Protein AF-0000000067137209 (afdb_homodimer)

Solvent-accessible surface area (backbone atoms only — not comparable to full-atom values): 7190 Å² total; per-residue (Å²): 128,80,79,75,60,59,60,33,44,59,53,51,47,40,41,39,70,69,67,63,42,58,65,64,59,54,22,51,48,37,28,73,75,68,70,37,53,44,43,57,50,40,66,73,47,33,69,69,72,62,31,54,54,51,38,58,72,63,54,69,78,118,129,80,80,76,60,60,60,34,43,60,52,52,48,42,41,40,71,70,67,64,42,59,67,66,59,53,21,51,47,38,28,73,75,70,71,37,53,45,43,58,49,41,66,74,47,33,67,68,72,62,30,54,54,54,39,60,73,64,53,67,77,119

InterPro domains:
  IPR001464 Annexin [PR00196] (1-21)
  IPR001464 Annexin [PR00196] (45-58)
  IPR018502 Annexin repeat [PF00191] (1-57)
  IPR018502 Annexin repeat [PS51897] (1-59)
  IPR018502 Annexin repeat [SM00335] (5-57)
  IPR037104 Annexin superfamily [G3DSA:1.10.220.10] (1-60)
  IPR037104 Annexin superfamily [SSF47874] (1-62)

Organism: Gallus gallus (NCBI:txid9031)

Foldseek 3Di:
DPPPALCVLVVVCCCCVPVVDQLVVVQVVCCVPPVAGPLCVLVVRPDDPVSVVSNVSSPDRD/DPPPALCVLVVVCCCCPPVVDQLVVVQVVCCVVPVAGPLCVLVVRPDDPSSVVSNVSSPDRD

Radius of gyration: 13.69 Å; Cα contacts (8 Å, |Δi|>4): 139; chains: 2; bounding box: 32×37×31 Å

Secondary structure (DSSP, 8-state):
------HHHHHHHIIIIIS---HHHHHHHHHHHHS--HHHHHHHH--HHHHHHHHHHH-S--/------HHHHHHHIIIIIS---HHHHHHHHHHHHS--HHHHHHHH--HHHHHHHHHHH-S--

Sequence (124 aa):
MKGLGTDGNTLIRVVVFRLKIDILDIGRELLTMYGKSLYSFIKGDCSGDYRNVLLKLCGSEDMKGLGTDGNTLIRVVVFRLKIDILDIGRELLTMYGKSLYSFIKGDCSGDYRNVLLKLCGSED

Nearest PDB structures (foldseek):
  1aow-assembly1_A  TM=6.678E-01  e=2.103E-04  Bos taurus
  1aii-assembly1_A  TM=6.592E-01  e=1.929E-03  Homo sapiens
  7qql-assembly2_A  TM=6.404E-01  e=1.699E-03  Homo sapiens
  7qql-assembly3_B  TM=6.410E-01  e=2.647E-03  Homo sapiens
  7qql-assembly1_C  TM=6.390E-01  e=2.647E-03  Homo sapiens

Structure (mmCIF, N/CA/C/O backbone):
data_AF-0000000067137209-model_v1
#
loop_
_entity.id
_entity.type
_entity.pdbx_description
1 polymer Annexin
#
loop_
_atom_site.group_PDB
_atom_site.id
_atom_site.type_symbol
_atom_site.label_atom_id
_atom_site.label_alt_id
_atom_site.label_comp_id
_atom_site.label_asym_id
_atom_site.label_entity_id
_atom_site.label_seq_id
_atom_site.pdbx_PDB_ins_code
_atom_site.Cartn_x
_atom_site.Cartn_y
_atom_site.Cartn_z
_atom_site.occupancy
_atom_site.B_iso_or_equiv
_atom_site.auth_seq_id
_atom_site.auth_comp_id
_atom_site.auth_asym_id
_atom_site.auth_atom_id
_atom_site.pdbx_PDB_model_num
ATOM 1 N N . MET A 1 1 ? 15.977 -2.109 -16.125 1 26.7 1 MET A N 1
ATOM 2 C CA . MET A 1 1 ? 14.797 -2.355 -15.289 1 26.7 1 MET A CA 1
ATOM 3 C C . MET A 1 1 ? 14.062 -1.053 -14.992 1 26.7 1 MET A C 1
ATOM 5 O O . MET A 1 1 ? 14.664 -0.101 -14.484 1 26.7 1 MET A O 1
ATOM 9 N N . LYS A 1 2 ? 13.477 -0.371 -15.898 1 39.22 2 LYS A N 1
ATOM 10 C CA . LYS A 1 2 ? 12.914 0.976 -15.93 1 39.22 2 LYS A CA 1
ATOM 11 C C . LYS A 1 2 ? 12.328 1.358 -14.57 1 39.22 2 LYS A C 1
ATOM 13 O O . LYS A 1 2 ? 11.797 0.505 -13.852 1 39.22 2 LYS A O 1
ATOM 18 N N . GLY A 1 3 ? 12.898 2.309 -13.906 1 38 3 GLY A N 1
ATOM 19 C CA . GLY A 1 3 ? 12.836 2.73 -12.516 1 38 3 GLY A CA 1
ATOM 20 C C . GLY A 1 3 ? 11.43 2.744 -11.953 1 38 3 GLY A C 1
ATOM 21 O O . GLY A 1 3 ? 10.57 3.494 -12.43 1 38 3 GLY A O 1
ATOM 22 N N . LEU A 1 4 ? 10.812 1.627 -11.781 1 43.69 4 LEU A N 1
ATOM 23 C CA . LEU A 1 4 ? 9.508 1.463 -11.148 1 43.69 4 LEU A CA 1
ATOM 24 C C . LEU A 1 4 ? 9.312 2.484 -10.031 1 43.69 4 LEU A C 1
ATOM 26 O O . LEU A 1 4 ? 10.133 2.564 -9.109 1 43.69 4 LEU A O 1
ATOM 30 N N . GLY A 1 5 ? 9.008 3.693 -10.172 1 48.53 5 GLY A N 1
ATOM 31 C CA . GLY A 1 5 ? 8.547 4.703 -9.227 1 48.53 5 GLY A CA 1
ATOM 32 C C . GLY A 1 5 ? 8.07 4.121 -7.914 1 48.53 5 GLY A C 1
ATOM 33 O O . GLY A 1 5 ? 7.871 2.91 -7.801 1 48.53 5 GLY A O 1
ATOM 34 N N . THR A 1 6 ? 8.078 4.91 -6.77 1 54.5 6 THR A N 1
ATOM 35 C CA . THR A 1 6 ? 7.758 4.441 -5.426 1 54.5 6 THR A CA 1
ATOM 36 C C . THR A 1 6 ? 6.504 3.57 -5.441 1 54.5 6 THR A C 1
ATOM 38 O O . THR A 1 6 ? 5.473 3.969 -5.984 1 54.5 6 THR A O 1
ATOM 41 N N . ASP A 1 7 ? 6.57 2.178 -5.543 1 69.12 7 ASP A N 1
ATOM 42 C CA . ASP A 1 7 ? 5.559 1.126 -5.582 1 69.12 7 ASP A CA 1
ATOM 43 C C . ASP A 1 7 ? 4.496 1.345 -4.504 1 69.12 7 ASP A C 1
ATOM 45 O O . ASP A 1 7 ? 3.338 0.965 -4.684 1 69.12 7 ASP A O 1
ATOM 49 N N . GLY A 1 8 ? 4.797 2.301 -3.68 1 73.25 8 GLY A N 1
ATOM 50 C CA . GLY A 1 8 ? 3.771 2.584 -2.686 1 73.25 8 GLY A CA 1
ATOM 51 C C . GLY A 1 8 ? 2.598 3.367 -3.244 1 73.25 8 GLY A C 1
ATOM 52 O O . GLY A 1 8 ? 1.448 3.119 -2.875 1 73.25 8 GLY A O 1
ATOM 53 N N . ASN A 1 9 ? 2.951 4.016 -4.344 1 80.31 9 ASN A N 1
ATOM 54 C CA . ASN A 1 9 ? 1.916 4.805 -5.008 1 80.31 9 ASN A CA 1
ATOM 55 C C . ASN A 1 9 ? 0.841 3.91 -5.621 1 80.31 9 ASN A C 1
ATOM 57 O O . ASN A 1 9 ? -0.351 4.207 -5.52 1 80.31 9 ASN A O 1
ATOM 61 N N . THR A 1 10 ? 1.325 2.893 -6.148 1 86.12 10 THR A N 1
ATOM 62 C CA . THR A 1 10 ? 0.427 1.996 -6.871 1 86.12 10 THR A CA 1
ATOM 63 C C . THR A 1 10 ? -0.561 1.336 -5.91 1 86.12 10 THR A C 1
ATOM 65 O O . THR A 1 10 ? -1.765 1.308 -6.176 1 86.12 10 THR A O 1
ATOM 68 N N . LEU A 1 11 ? -0.049 0.953 -4.77 1 88.69 11 LEU A N 1
ATOM 69 C CA . LEU A 1 11 ? -0.889 0.229 -3.822 1 88.69 11 LEU A CA 1
ATOM 70 C C . LEU A 1 11 ? -1.912 1.161 -3.182 1 88.69 11 LEU A C 1
ATOM 72 O O . LEU A 1 11 ? -3.086 0.806 -3.053 1 88.69 11 LEU A O 1
ATOM 76 N N . ILE A 1 12 ? -1.457 2.348 -2.824 1 92.12 12 ILE A N 1
ATOM 77 C CA . ILE A 1 12 ? -2.35 3.275 -2.137 1 92.12 12 ILE A CA 1
ATOM 78 C C . ILE A 1 12 ? -3.477 3.699 -3.076 1 92.12 12 ILE A C 1
ATOM 80 O O . ILE A 1 12 ? -4.621 3.869 -2.646 1 92.12 12 ILE A O 1
ATOM 84 N N . ARG A 1 13 ? -3.174 3.818 -4.328 1 91.31 13 ARG A N 1
ATOM 85 C CA . ARG A 1 13 ? -4.188 4.172 -5.316 1 91.31 13 ARG A CA 1
ATOM 86 C C . ARG A 1 13 ? -5.262 3.092 -5.406 1 91.31 13 ARG A C 1
ATOM 88 O O . ARG A 1 13 ? -6.457 3.398 -5.422 1 91.31 13 ARG A O 1
ATOM 95 N N . VAL A 1 14 ? -4.824 1.857 -5.469 1 93.44 14 VAL A N 1
ATOM 96 C CA . VAL A 1 14 ? -5.75 0.73 -5.547 1 93.44 14 VAL A CA 1
ATOM 97 C C . VAL A 1 14 ? -6.621 0.687 -4.297 1 93.44 14 VAL A C 1
ATOM 99 O O . VAL A 1 14 ? -7.844 0.547 -4.387 1 93.44 14 VAL A O 1
ATOM 102 N N . VAL A 1 15 ? -6.055 0.906 -3.174 1 94.12 15 VAL A N 1
ATOM 103 C CA . VAL A 1 15 ? -6.734 0.762 -1.891 1 94.12 15 VAL A CA 1
ATOM 104 C C . VAL A 1 15 ? -7.734 1.9 -1.704 1 94.12 15 VAL A C 1
ATOM 106 O O . VAL A 1 15 ? -8.898 1.663 -1.37 1 94.12 15 VAL A O 1
ATOM 109 N N . VAL A 1 16 ? -7.32 3.09 -1.998 1 94.38 16 VAL A N 1
ATOM 110 C CA . VAL A 1 16 ? -8.172 4.246 -1.738 1 94.38 16 VAL A CA 1
ATOM 111 C C . VAL A 1 16 ? -9.195 4.398 -2.861 1 94.38 16 VAL A C 1
ATOM 113 O O . VAL A 1 16 ? -10.383 4.613 -2.604 1 94.38 16 VAL A O 1
ATOM 116 N N . PHE A 1 17 ? -8.836 4.227 -4.113 1 92.5 17 PHE A N 1
ATOM 117 C CA . PHE A 1 17 ? -9.695 4.582 -5.234 1 92.5 17 PHE A CA 1
ATOM 118 C C . PHE A 1 17 ? -10.547 3.391 -5.66 1 92.5 17 PHE A C 1
ATOM 120 O O . PHE A 1 17 ? -11.711 3.557 -6.035 1 92.5 17 PHE A O 1
ATOM 127 N N . ARG A 1 18 ? -10.062 2.191 -5.52 1 93.81 18 ARG A N 1
ATOM 128 C CA . ARG A 1 18 ? -10.812 1.044 -6.023 1 93.81 18 ARG A CA 1
ATOM 129 C C . ARG A 1 18 ? -11.508 0.302 -4.887 1 93.81 18 ARG A C 1
ATOM 131 O O . ARG A 1 18 ? -12.688 -0.037 -4.988 1 93.81 18 ARG A O 1
ATOM 138 N N . LEU A 1 19 ? -10.797 0.113 -3.799 1 95.5 19 LEU A N 1
ATOM 139 C CA . LEU A 1 19 ? -11.359 -0.636 -2.68 1 95.5 19 LEU A CA 1
ATOM 140 C C . LEU A 1 19 ? -12.188 0.274 -1.777 1 95.5 19 LEU A C 1
ATOM 142 O O . LEU A 1 19 ? -12.898 -0.204 -0.89 1 95.5 19 LEU A O 1
ATOM 146 N N . LYS A 1 20 ? -12.148 1.591 -2.018 1 93.75 20 LYS A N 1
ATOM 147 C CA . LYS A 1 20 ? -12.938 2.594 -1.311 1 93.75 20 LYS A CA 1
ATOM 148 C C . LYS A 1 20 ? -12.633 2.586 0.183 1 93.75 20 LYS A C 1
ATOM 150 O O . LYS A 1 20 ? -13.539 2.648 1.013 1 93.75 20 LYS A O 1
ATOM 155 N N . ILE A 1 21 ? -11.391 2.377 0.478 1 95.62 21 ILE A N 1
ATOM 156 C CA . ILE A 1 21 ? -10.945 2.461 1.864 1 95.62 21 ILE A CA 1
ATOM 157 C C . ILE A 1 21 ? -10.641 3.914 2.225 1 95.62 21 ILE A C 1
ATOM 159 O O . ILE A 1 21 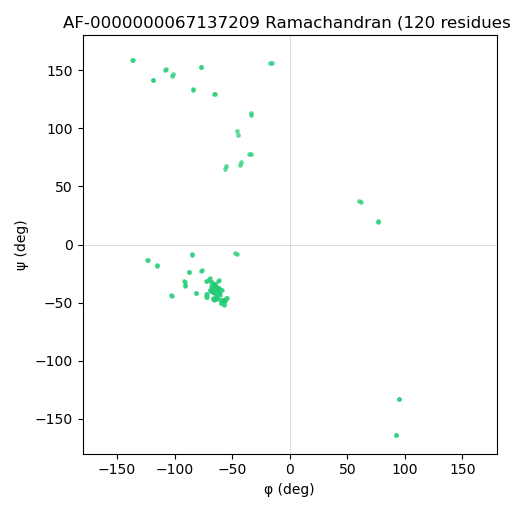? -10.008 4.637 1.449 1 95.62 21 ILE A O 1
ATOM 163 N N . ASP A 1 22 ? -11.133 4.391 3.385 1 95.69 22 ASP A N 1
ATOM 164 C CA . ASP A 1 22 ? -10.852 5.746 3.842 1 95.69 22 ASP A CA 1
ATOM 165 C C . ASP A 1 22 ? -9.359 5.926 4.133 1 95.69 22 ASP A C 1
ATOM 167 O O . ASP A 1 22 ? -8.773 5.164 4.91 1 95.69 22 ASP A O 1
ATOM 171 N N . ILE A 1 23 ? -8.867 6.965 3.551 1 95 23 ILE A N 1
ATOM 172 C CA . ILE A 1 23 ? -7.438 7.227 3.684 1 95 23 ILE A CA 1
ATOM 173 C C . ILE A 1 23 ? -7.086 7.445 5.156 1 95 23 ILE A C 1
ATOM 175 O O . ILE A 1 23 ? -5.984 7.113 5.594 1 95 23 ILE A O 1
ATOM 179 N N . LEU A 1 24 ? -7.918 7.949 5.957 1 94.5 24 LEU A N 1
ATOM 180 C CA . LEU A 1 24 ? -7.668 8.227 7.371 1 94.5 24 LEU A CA 1
ATOM 181 C C . LEU A 1 24 ? -7.566 6.93 8.164 1 94.5 24 LEU A C 1
ATOM 183 O O . LEU A 1 24 ? -6.848 6.867 9.164 1 94.5 24 LEU A O 1
ATOM 187 N N . ASP A 1 25 ? -8.289 5.871 7.699 1 96.31 25 ASP A N 1
ATOM 188 C CA . ASP A 1 25 ? -8.156 4.562 8.336 1 96.31 25 ASP A CA 1
ATOM 189 C C . ASP A 1 25 ? -6.746 4.008 8.172 1 96.31 25 ASP A C 1
ATOM 191 O O . ASP A 1 25 ? -6.168 3.473 9.117 1 96.31 25 ASP A O 1
ATOM 195 N N . ILE A 1 26 ? -6.266 4.203 7.004 1 95.19 26 ILE A N 1
ATOM 196 C CA . ILE A 1 26 ? -4.902 3.756 6.738 1 95.19 26 ILE A CA 1
ATOM 197 C C . ILE A 1 26 ? -3.924 4.535 7.613 1 95.19 26 ILE A C 1
ATOM 199 O O . ILE A 1 26 ? -3.006 3.953 8.195 1 95.19 26 ILE A O 1
ATOM 203 N N . GLY A 1 27 ? -4.105 5.781 7.699 1 94.56 27 GLY A N 1
ATOM 204 C CA . GLY A 1 27 ? -3.23 6.621 8.508 1 94.56 27 GLY A CA 1
ATOM 205 C C . GLY A 1 27 ? -3.23 6.242 9.977 1 94.56 27 GLY A C 1
ATOM 206 O O . GLY A 1 27 ? -2.178 6.23 10.617 1 94.56 27 GLY A O 1
ATOM 207 N N . ARG A 1 28 ? -4.344 6 10.492 1 95.75 28 ARG A N 1
ATOM 208 C CA . ARG A 1 28 ? -4.457 5.59 11.891 1 95.75 28 ARG A CA 1
ATOM 209 C C . ARG A 1 28 ? -3.637 4.336 12.164 1 95.75 28 ARG A C 1
ATOM 211 O O . ARG A 1 28 ? -2.898 4.273 13.148 1 95.75 28 ARG A O 1
ATOM 218 N N . GLU A 1 29 ? -3.822 3.383 11.289 1 95.06 29 GLU A N 1
ATOM 219 C CA . GLU A 1 29 ? -3.115 2.121 11.492 1 95.06 29 GLU A CA 1
ATOM 220 C C . GLU A 1 29 ? -1.615 2.289 11.266 1 95.06 29 GLU A C 1
ATOM 222 O O . GLU A 1 29 ? -0.807 1.67 11.961 1 95.06 29 GLU A O 1
ATOM 227 N N . LEU A 1 30 ? -1.304 3.086 10.258 1 93.94 30 LEU A N 1
ATOM 228 C CA . LEU A 1 30 ? 0.104 3.4 10.039 1 93.94 30 LEU A CA 1
ATOM 229 C C . LEU A 1 30 ? 0.73 4.012 11.281 1 93.94 30 LEU A C 1
ATOM 231 O O . LEU A 1 30 ? 1.833 3.629 11.68 1 93.94 30 LEU A O 1
ATOM 235 N N . LEU A 1 31 ? 0.063 4.969 11.836 1 94.38 31 LEU A N 1
ATOM 236 C CA . LEU A 1 31 ? 0.538 5.621 13.055 1 94.38 31 LEU A CA 1
ATOM 237 C C . LEU A 1 31 ? 0.672 4.617 14.195 1 94.38 31 LEU A C 1
ATOM 239 O O . LEU A 1 31 ? 1.681 4.605 14.898 1 94.38 31 LEU A O 1
ATOM 243 N N . THR A 1 32 ? -0.313 3.812 14.398 1 95.75 32 THR A N 1
ATOM 244 C CA . THR A 1 32 ? -0.353 2.824 15.477 1 95.75 32 THR A CA 1
ATOM 245 C C . THR A 1 32 ? 0.778 1.812 15.32 1 95.75 32 THR A C 1
ATOM 247 O O . THR A 1 32 ? 1.435 1.45 16.297 1 95.75 32 THR A O 1
ATOM 250 N N . MET A 1 33 ? 1.104 1.432 14.156 1 92.56 33 MET A N 1
ATOM 251 C CA . MET A 1 33 ? 2.033 0.331 13.914 1 92.56 33 MET A CA 1
ATOM 252 C C . MET A 1 33 ? 3.465 0.844 13.797 1 92.56 33 MET A C 1
ATOM 254 O O . MET A 1 33 ? 4.406 0.174 14.227 1 92.56 33 MET A O 1
ATOM 258 N N . TYR A 1 34 ? 3.602 2.029 13.211 1 90.75 34 TYR A N 1
ATOM 259 C CA . TYR A 1 34 ? 4.949 2.475 12.875 1 90.75 34 TYR A CA 1
ATOM 260 C C . TYR A 1 34 ? 5.254 3.822 13.523 1 90.75 34 TYR A C 1
ATOM 262 O O . TYR A 1 34 ? 6.387 4.305 13.461 1 90.75 34 TYR A O 1
ATOM 270 N N . GLY A 1 35 ? 4.281 4.496 14.031 1 92.88 35 GLY A N 1
ATOM 271 C CA . GLY A 1 35 ? 4.492 5.797 14.641 1 92.88 35 GLY A CA 1
ATOM 272 C C . GLY A 1 35 ? 4.684 6.91 13.625 1 92.88 35 GLY A C 1
ATOM 273 O O . GLY A 1 35 ? 5.301 7.934 13.93 1 92.88 35 GLY A O 1
ATOM 274 N N . LYS A 1 36 ? 4.246 6.625 12.461 1 90.69 36 LYS A N 1
ATOM 275 C CA . LYS A 1 36 ? 4.383 7.59 11.375 1 90.69 36 LYS A CA 1
ATOM 276 C C . LYS A 1 36 ? 3.016 8.008 10.836 1 90.69 36 LYS A C 1
ATOM 278 O O . LYS A 1 36 ? 2.105 7.188 10.727 1 90.69 36 LYS A O 1
ATOM 283 N N . SER A 1 37 ? 2.969 9.25 10.531 1 91.88 37 SER A N 1
ATOM 284 C CA . SER A 1 37 ? 1.721 9.734 9.953 1 91.88 37 SER A CA 1
ATOM 285 C C . SER A 1 37 ? 1.601 9.336 8.484 1 91.88 37 SER A C 1
ATOM 287 O O . SER A 1 37 ? 2.607 9.219 7.785 1 91.88 37 SER A O 1
ATOM 289 N N . LEU A 1 38 ? 0.323 9.227 8.094 1 91.06 38 LEU A N 1
ATOM 290 C CA . LEU A 1 38 ? 0.09 8.938 6.684 1 91.06 38 LEU A CA 1
ATOM 291 C C . LEU A 1 38 ? 0.557 10.086 5.805 1 91.06 38 LEU A C 1
ATOM 293 O O . LEU A 1 38 ? 1.087 9.867 4.715 1 91.06 38 LEU A O 1
ATOM 297 N N . TYR A 1 39 ? 0.419 11.32 6.332 1 93.06 39 TYR A N 1
ATOM 298 C CA . TYR A 1 39 ? 0.861 12.508 5.609 1 93.06 39 TYR A CA 1
ATOM 299 C C . TYR A 1 39 ? 2.342 12.414 5.262 1 93.06 39 TYR A C 1
ATOM 301 O O . TYR A 1 39 ? 2.729 12.609 4.105 1 93.06 39 TYR A O 1
ATOM 309 N N . SER A 1 40 ? 3.176 12.133 6.23 1 90.94 40 SER A N 1
ATOM 310 C CA . SER A 1 40 ? 4.617 12.031 6.023 1 90.94 40 SER A CA 1
ATOM 311 C C . SER A 1 40 ? 4.957 10.906 5.051 1 90.94 40 SER A C 1
ATOM 313 O O . SER A 1 40 ? 5.859 11.039 4.223 1 90.94 40 SER A O 1
ATOM 315 N N . PHE A 1 41 ? 4.254 9.797 5.16 1 87.19 41 PHE A N 1
ATOM 316 C CA . PHE A 1 41 ? 4.453 8.656 4.277 1 87.19 41 PHE A CA 1
ATOM 317 C C . PHE A 1 41 ? 4.195 9.047 2.824 1 87.19 41 PHE A C 1
ATOM 319 O O . PHE A 1 41 ? 5.039 8.812 1.956 1 87.19 41 PHE A O 1
ATOM 326 N N . ILE A 1 42 ? 3.064 9.664 2.666 1 90.75 42 ILE A N 1
ATOM 327 C CA . ILE A 1 42 ? 2.67 10.039 1.312 1 90.75 42 ILE A CA 1
ATOM 328 C C . ILE A 1 42 ? 3.625 11.102 0.772 1 90.75 42 ILE A C 1
ATOM 330 O O . ILE A 1 42 ? 4.102 11 -0.36 1 90.75 42 ILE A O 1
ATOM 334 N N . LYS A 1 43 ? 3.893 12.07 1.55 1 90.25 43 LYS A N 1
ATOM 335 C CA . LYS A 1 43 ? 4.75 13.18 1.143 1 90.25 43 LYS A CA 1
ATOM 336 C C . LYS A 1 43 ? 6.133 12.68 0.734 1 90.25 43 LYS A C 1
ATOM 338 O O . LYS A 1 43 ? 6.719 13.18 -0.229 1 90.25 43 LYS A O 1
ATOM 343 N N . GLY A 1 44 ? 6.617 11.719 1.465 1 87.19 44 GLY A N 1
ATOM 344 C CA . GLY A 1 44 ? 7.969 11.227 1.253 1 87.19 44 GLY A CA 1
ATOM 345 C C . GLY A 1 44 ? 8.055 10.133 0.205 1 87.19 44 GLY A C 1
ATOM 346 O O . GLY A 1 44 ? 9.094 9.945 -0.421 1 87.19 44 GLY A O 1
ATOM 347 N N . ASP A 1 45 ? 6.895 9.414 -0.018 1 82.31 45 ASP A N 1
ATOM 348 C CA . ASP A 1 45 ? 6.984 8.195 -0.818 1 82.31 45 ASP A CA 1
ATOM 349 C C . ASP A 1 45 ? 6.199 8.336 -2.121 1 82.3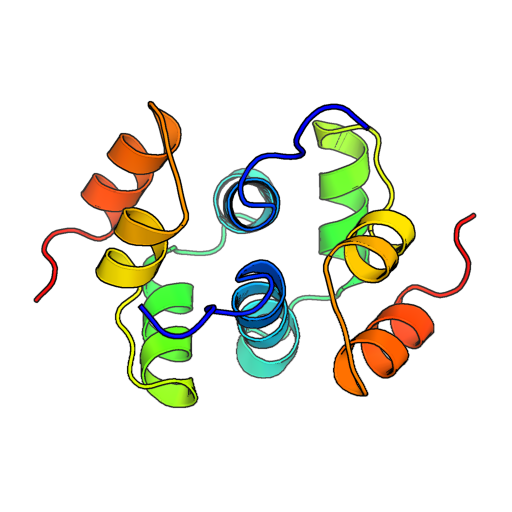1 45 ASP A C 1
ATOM 351 O O . ASP A 1 45 ? 6.348 7.516 -3.031 1 82.31 45 ASP A O 1
ATOM 355 N N . CYS A 1 46 ? 5.336 9.25 -2.174 1 84.56 46 CYS A N 1
ATOM 356 C CA . CYS A 1 46 ? 4.527 9.469 -3.369 1 84.56 46 CYS A CA 1
ATOM 357 C C . CYS A 1 46 ? 4.953 10.734 -4.094 1 84.56 46 CYS A C 1
ATOM 359 O O . CYS A 1 46 ? 5.641 11.578 -3.523 1 84.56 46 CYS A O 1
ATOM 361 N N . SER A 1 47 ? 4.746 10.719 -5.441 1 85.75 47 SER A N 1
ATOM 362 C CA . SER A 1 47 ? 5.051 11.906 -6.238 1 85.75 47 SER A CA 1
ATOM 363 C C . SER A 1 47 ? 3.953 12.18 -7.262 1 85.75 47 SER A C 1
ATOM 365 O O . SER A 1 47 ? 3.051 11.359 -7.445 1 85.75 47 SER A O 1
ATOM 367 N N . GLY A 1 48 ? 3.967 13.523 -7.695 1 87.81 48 GLY A N 1
ATOM 368 C CA . GLY A 1 48 ? 3.068 13.867 -8.789 1 87.81 48 GLY A CA 1
ATOM 369 C C . GLY A 1 48 ? 1.72 14.375 -8.312 1 87.81 48 GLY A C 1
ATOM 370 O O . GLY A 1 48 ? 1.573 14.773 -7.152 1 87.81 48 GLY A O 1
ATOM 371 N N . ASP A 1 49 ? 0.794 14.375 -9.219 1 89.81 49 ASP A N 1
ATOM 372 C CA . ASP A 1 49 ? -0.525 14.938 -8.945 1 89.81 49 ASP A CA 1
ATOM 373 C C . ASP A 1 49 ? -1.284 14.094 -7.926 1 89.81 49 ASP A C 1
ATOM 375 O O . ASP A 1 49 ? -2.012 14.625 -7.086 1 89.81 49 ASP A O 1
ATOM 379 N N . TYR A 1 50 ? -1.044 12.852 -7.945 1 85.38 50 TYR A N 1
ATOM 380 C CA . TYR A 1 50 ? -1.741 11.969 -7.023 1 85.38 50 TYR A CA 1
ATOM 381 C C . TYR A 1 50 ? -1.321 12.234 -5.582 1 85.38 50 TYR A C 1
ATOM 383 O O . TYR A 1 50 ? -2.146 12.18 -4.668 1 85.38 50 TYR A O 1
ATOM 391 N N . ARG A 1 51 ? -0.009 12.469 -5.445 1 90.75 51 ARG A N 1
ATOM 392 C CA . ARG A 1 51 ? 0.484 12.812 -4.113 1 90.75 51 ARG A CA 1
ATOM 393 C C . ARG A 1 51 ? -0.2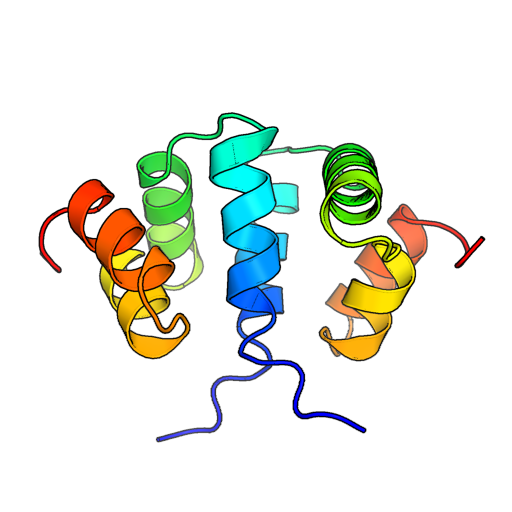74 14.008 -3.543 1 90.75 51 ARG A C 1
ATOM 395 O O . ARG A 1 51 ? -0.729 13.969 -2.398 1 90.75 51 ARG A O 1
ATOM 402 N N . ASN A 1 52 ? -0.421 15.023 -4.41 1 9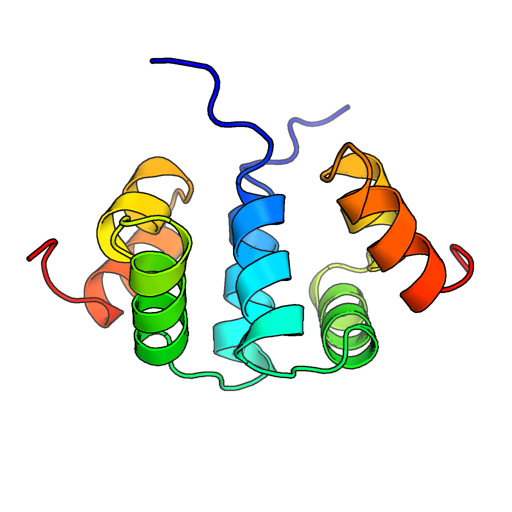2.75 52 ASN A N 1
ATOM 403 C CA . ASN A 1 52 ? -1.078 16.25 -3.967 1 92.75 52 ASN A CA 1
ATOM 404 C C . ASN A 1 52 ? -2.527 16 -3.561 1 92.75 52 ASN A C 1
ATOM 406 O O . ASN A 1 52 ? -3.004 16.547 -2.566 1 92.75 52 ASN A O 1
ATOM 410 N N . VAL A 1 53 ? -3.203 15.195 -4.262 1 93.25 53 VAL A N 1
ATOM 411 C CA . VAL A 1 53 ? -4.594 14.859 -3.971 1 93.25 53 VAL A CA 1
ATOM 412 C C . VAL A 1 53 ? -4.684 14.125 -2.637 1 93.25 53 VAL A C 1
ATOM 414 O O . VAL A 1 53 ? -5.5 14.469 -1.782 1 93.25 53 VAL A O 1
ATOM 417 N N . LEU A 1 54 ? -3.816 13.125 -2.443 1 92.69 54 LEU A N 1
ATOM 418 C CA . LEU A 1 54 ? -3.842 12.32 -1.23 1 92.69 54 LEU A CA 1
ATOM 419 C C . LEU A 1 54 ? -3.473 13.156 -0.01 1 92.69 54 LEU A C 1
ATOM 421 O O . LEU A 1 54 ? -4.066 13 1.06 1 92.69 54 LEU A O 1
ATOM 425 N N . LEU A 1 55 ? -2.447 14.125 -0.213 1 94.56 55 LEU A N 1
ATOM 426 C CA . LEU A 1 55 ? -2.055 15 0.889 1 94.56 55 LEU A CA 1
ATOM 427 C C . LEU A 1 55 ? -3.215 15.891 1.316 1 94.56 55 LEU A C 1
ATOM 429 O O . LEU A 1 55 ? -3.418 16.125 2.51 1 94.56 55 LEU A O 1
ATOM 433 N N . LYS A 1 56 ? -3.941 16.297 0.393 1 94.19 56 LYS A N 1
ATOM 434 C CA . LYS A 1 56 ? -5.098 17.141 0.692 1 94.19 56 LYS A CA 1
ATOM 435 C C . LYS A 1 56 ? -6.156 16.359 1.471 1 94.19 56 LYS A C 1
ATOM 437 O O . LYS A 1 56 ? -6.781 16.906 2.383 1 94.19 56 LYS A O 1
ATOM 442 N N . LEU A 1 57 ? -6.32 15.133 1.152 1 92.69 57 LEU A N 1
ATOM 443 C CA . LEU A 1 57 ? -7.297 14.289 1.84 1 92.69 57 LEU A CA 1
ATOM 444 C C . LEU A 1 57 ? -6.863 14.023 3.277 1 92.69 57 LEU A C 1
ATOM 446 O O . LEU A 1 57 ? -7.703 13.875 4.168 1 92.69 57 LEU A O 1
ATOM 450 N N . CYS A 1 58 ? -5.559 13.883 3.465 1 92.25 58 CYS A N 1
ATOM 451 C CA . CYS A 1 58 ? -5.027 13.625 4.801 1 92.25 58 CYS A CA 1
ATOM 452 C C . CYS A 1 58 ? -5.125 14.875 5.672 1 92.25 58 CYS A C 1
ATOM 454 O O . CYS A 1 58 ? -5.246 14.773 6.895 1 92.25 58 CYS A O 1
ATOM 456 N N . GLY A 1 59 ? -5.016 15.953 4.98 1 86.94 59 GLY A N 1
ATOM 457 C CA . GLY A 1 59 ? -4.98 17.219 5.703 1 86.94 59 GLY A CA 1
ATOM 458 C C . GLY A 1 59 ? -3.57 17.703 5.984 1 86.94 59 GLY A C 1
ATOM 459 O O . GLY A 1 59 ? -2.748 17.797 5.074 1 86.94 59 GLY A O 1
ATOM 460 N N . SER A 1 60 ? -3.221 18.156 7.258 1 79.62 60 SER A N 1
ATOM 461 C CA . SER A 1 60 ? -1.885 18.609 7.629 1 79.62 60 SER A CA 1
ATOM 462 C C . SER A 1 60 ? -1.134 17.531 8.406 1 79.62 60 SER A C 1
ATOM 464 O O . SER A 1 60 ? -1.736 16.562 8.883 1 79.62 60 SER A O 1
ATOM 466 N N . GLU A 1 61 ? 0.22 17.547 8.164 1 69.25 61 GLU A N 1
ATOM 467 C CA . GLU A 1 61 ? 1.041 16.703 9.031 1 69.25 61 GLU A CA 1
ATOM 468 C C . GLU A 1 61 ? 0.826 17.047 10.5 1 69.25 61 GLU A C 1
ATOM 470 O O . GLU A 1 61 ? 1.106 18.172 10.93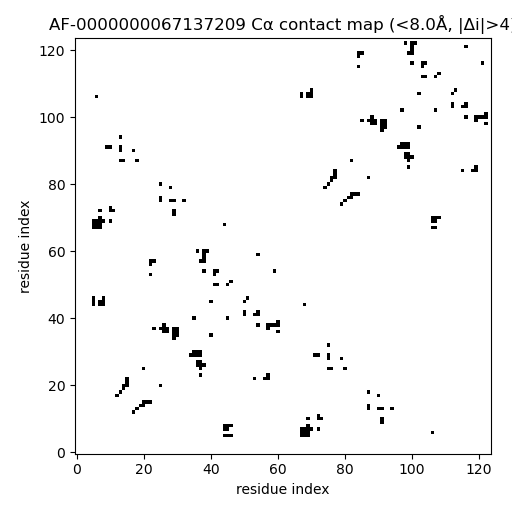 1 69.25 61 GLU A O 1
ATOM 475 N N . ASP A 1 62 ? -0.312 16.844 10.992 1 52.69 62 ASP A N 1
ATOM 476 C CA . ASP A 1 62 ? -0.351 17.234 12.398 1 52.69 62 ASP A CA 1
ATOM 477 C C . ASP A 1 62 ? 0.651 16.438 13.219 1 52.69 62 ASP A C 1
ATOM 479 O O . ASP A 1 62 ? 0.958 15.281 12.891 1 52.69 62 ASP A O 1
ATOM 483 N N . MET B 1 1 ? 19.953 9.281 6.004 1 26.75 1 MET B N 1
ATOM 484 C CA . MET B 1 1 ? 18.516 9.07 5.824 1 26.75 1 MET B CA 1
ATOM 485 C C . MET B 1 1 ? 18.188 7.586 5.695 1 26.75 1 MET B C 1
ATOM 487 O O . MET B 1 1 ? 18.75 6.898 4.84 1 26.75 1 MET B O 1
ATOM 491 N N . LYS B 1 2 ? 18.359 6.734 6.695 1 38.91 2 LYS B N 1
ATOM 492 C CA . LYS B 1 2 ? 18.375 5.281 6.809 1 38.91 2 LYS B CA 1
ATOM 493 C C . LYS B 1 2 ? 17.391 4.652 5.824 1 38.91 2 LYS B C 1
ATOM 495 O O . LYS B 1 2 ? 16.328 5.215 5.551 1 38.91 2 LYS B O 1
ATOM 500 N N . GLY B 1 3 ? 17.844 3.988 4.848 1 38.28 3 GLY B N 1
ATOM 501 C CA . GLY B 1 3 ? 17.281 3.496 3.598 1 38.28 3 GLY B CA 1
ATOM 502 C C . GLY B 1 3 ? 15.898 2.906 3.762 1 38.28 3 GLY B C 1
ATOM 503 O O . GLY B 1 3 ? 15.711 1.927 4.484 1 38.28 3 GLY B O 1
ATOM 504 N N . LEU B 1 4 ? 14.898 3.711 4.004 1 43.59 4 LEU B N 1
ATOM 505 C CA . LEU B 1 4 ? 13.492 3.324 4.102 1 43.59 4 LEU B CA 1
ATOM 506 C C . LEU B 1 4 ? 13.164 2.209 3.117 1 43.59 4 LEU B C 1
ATOM 508 O O . LEU B 1 4 ? 13.383 2.355 1.911 1 43.59 4 LEU B O 1
ATOM 512 N N . GLY B 1 5 ? 13.453 1.011 3.279 1 48.47 5 GLY B N 1
ATOM 513 C CA . GLY B 1 5 ? 12.992 -0.174 2.572 1 48.47 5 GLY B CA 1
ATOM 514 C C . GLY B 1 5 ? 11.727 0.064 1.771 1 48.47 5 GLY B C 1
ATOM 515 O O . GLY B 1 5 ? 11.07 1.095 1.929 1 48.47 5 GLY B O 1
ATOM 516 N N . THR B 1 6 ? 11.453 -0.765 0.702 1 54.84 6 THR B N 1
ATOM 517 C CA . THR B 1 6 ? 10.336 -0.547 -0.212 1 54.84 6 THR B CA 1
ATOM 518 C C . THR B 1 6 ? 9.062 -0.224 0.56 1 54.84 6 THR B C 1
ATOM 520 O O . THR B 1 6 ? 8.703 -0.934 1.502 1 54.84 6 THR B O 1
ATOM 523 N N . ASP B 1 7 ? 8.633 1.076 0.755 1 69.12 7 ASP B N 1
ATOM 524 C CA . ASP B 1 7 ? 7.484 1.652 1.45 1 69.12 7 ASP B CA 1
ATOM 525 C C . ASP B 1 7 ? 6.191 0.933 1.068 1 69.12 7 ASP B C 1
ATOM 527 O O . ASP B 1 7 ? 5.25 0.88 1.858 1 69.12 7 ASP B O 1
ATOM 531 N N . GLY B 1 8 ? 6.348 0.063 0.095 1 73.25 8 GLY B N 1
ATOM 532 C CA . GLY B 1 8 ? 5.16 -0.698 -0.248 1 73.25 8 GLY B CA 1
ATOM 533 C C . GLY B 1 8 ? 4.852 -1.805 0.743 1 73.25 8 GLY B C 1
ATOM 534 O O . GLY B 1 8 ? 3.688 -2.064 1.05 1 73.25 8 GLY B O 1
ATOM 535 N N . ASN B 1 9 ? 5.938 -2.158 1.416 1 80.19 9 ASN B N 1
ATOM 536 C CA . ASN B 1 9 ? 5.789 -3.205 2.42 1 80.19 9 ASN B CA 1
ATOM 537 C C . ASN B 1 9 ? 4.945 -2.732 3.602 1 80.19 9 ASN B C 1
ATOM 539 O O . ASN B 1 9 ? 4.09 -3.471 4.094 1 80.19 9 ASN B O 1
ATOM 543 N N . THR B 1 10 ? 5.207 -1.549 3.928 1 85.94 10 THR B N 1
ATOM 544 C CA . THR B 1 1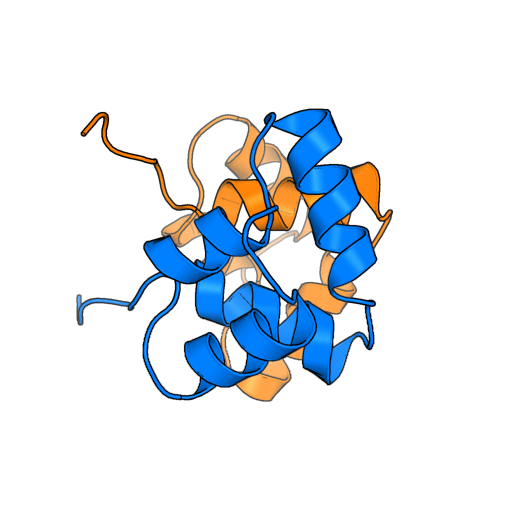0 ? 4.547 -0.997 5.109 1 85.94 10 THR B CA 1
ATOM 545 C C . THR B 1 10 ? 3.047 -0.859 4.875 1 85.94 10 THR B C 1
ATOM 547 O O . THR B 1 10 ? 2.242 -1.261 5.719 1 85.94 10 THR B O 1
ATOM 550 N N . LEU B 1 11 ? 2.715 -0.432 3.686 1 88.75 11 LEU B N 1
ATOM 551 C CA . LEU B 1 11 ? 1.309 -0.179 3.395 1 88.75 11 LEU B CA 1
ATOM 552 C C . LEU B 1 11 ? 0.536 -1.488 3.266 1 88.75 11 LEU B C 1
ATOM 554 O O . LEU B 1 11 ? -0.565 -1.618 3.805 1 88.75 11 LEU B O 1
ATOM 558 N N . ILE B 1 12 ? 1.154 -2.443 2.588 1 92.25 12 ILE B N 1
ATOM 559 C CA . ILE B 1 12 ? 0.456 -3.703 2.357 1 92.25 12 ILE B CA 1
ATOM 560 C C . ILE B 1 12 ? 0.236 -4.422 3.688 1 92.25 12 ILE B C 1
ATOM 562 O O . ILE B 1 12 ? -0.806 -5.047 3.898 1 92.25 12 ILE B O 1
ATOM 566 N N . ARG B 1 13 ? 1.16 -4.297 4.574 1 91.31 13 ARG B N 1
ATOM 567 C CA . ARG B 1 13 ? 1.025 -4.902 5.895 1 91.31 13 ARG B CA 1
ATOM 568 C C . ARG B 1 13 ? -0.154 -4.301 6.652 1 91.31 13 ARG B C 1
ATOM 570 O O . ARG B 1 13 ? -0.954 -5.031 7.246 1 91.31 13 ARG B O 1
ATOM 577 N N . VAL B 1 14 ? -0.245 -3 6.633 1 93.44 14 VAL B N 1
ATOM 578 C CA . VAL B 1 14 ? -1.33 -2.299 7.312 1 93.44 14 VAL B CA 1
ATOM 579 C C . VAL B 1 14 ? -2.67 -2.707 6.707 1 93.44 14 VAL B C 1
ATOM 581 O O . VAL B 1 14 ? -3.617 -3.02 7.43 1 93.44 14 VAL B O 1
ATOM 584 N N . VAL B 1 15 ? -2.738 -2.822 5.441 1 94.19 15 VAL B N 1
ATOM 585 C CA . VAL B 1 15 ? -3.982 -3.074 4.719 1 94.19 15 VAL B CA 1
ATOM 586 C C . VAL B 1 15 ? -4.43 -4.516 4.949 1 94.19 15 VAL B C 1
ATOM 588 O O . VAL B 1 15 ? -5.59 -4.766 5.289 1 94.19 15 VAL B O 1
ATOM 591 N N . VAL B 1 16 ? -3.506 -5.426 4.852 1 94.38 16 VAL B N 1
ATOM 592 C CA . VAL B 1 16 ? -3.867 -6.836 4.941 1 94.38 16 VAL B CA 1
ATOM 593 C C . VAL B 1 16 ? -4.016 -7.238 6.406 1 94.38 16 VAL B C 1
ATOM 595 O O . VAL B 1 16 ? -4.984 -7.906 6.777 1 94.38 16 VAL B O 1
ATOM 598 N N . PHE B 1 17 ? -3.158 -6.809 7.285 1 92.25 17 PHE B N 1
ATOM 599 C CA . PHE B 1 17 ? -3.1 -7.332 8.641 1 92.25 17 PHE B CA 1
ATOM 600 C C . PHE B 1 17 ? -3.984 -6.516 9.578 1 92.25 17 PHE B C 1
ATOM 602 O O . PHE B 1 17 ? -4.621 -7.066 10.477 1 92.25 17 PHE B O 1
ATOM 609 N N . ARG B 1 18 ? -4.125 -5.254 9.344 1 93.88 18 ARG B N 1
ATOM 610 C CA . ARG B 1 18 ? -4.867 -4.422 10.289 1 93.88 18 ARG B CA 1
ATOM 611 C C . ARG B 1 18 ? -6.273 -4.129 9.773 1 93.88 18 ARG B C 1
ATOM 613 O O . ARG B 1 18 ? -7.25 -4.254 10.516 1 93.88 18 ARG B O 1
ATOM 620 N N . LEU B 1 19 ? -6.371 -3.801 8.508 1 95.62 19 LEU B N 1
ATOM 621 C CA . LEU B 1 19 ? -7.664 -3.443 7.938 1 95.62 19 LEU B CA 1
ATOM 622 C C . LEU B 1 19 ? -8.43 -4.691 7.504 1 95.62 19 LEU B C 1
ATOM 624 O O . LEU B 1 19 ? -9.617 -4.613 7.176 1 95.62 19 LEU B O 1
ATOM 628 N N . LYS B 1 20 ? -7.777 -5.863 7.527 1 93.81 20 LYS B N 1
ATOM 629 C CA . LYS B 1 20 ? -8.383 -7.156 7.227 1 93.81 20 LYS B CA 1
ATOM 630 C C . LYS B 1 20 ? -8.914 -7.199 5.797 1 93.81 20 LYS B C 1
ATOM 632 O O . LYS B 1 20 ? -10.016 -7.688 5.555 1 93.81 20 LYS B O 1
ATOM 637 N N . ILE B 1 21 ? -8.195 -6.574 4.938 1 95.69 21 ILE B N 1
ATOM 638 C CA . ILE B 1 21 ? -8.523 -6.633 3.52 1 95.69 21 ILE B CA 1
ATOM 639 C C . ILE B 1 21 ? -7.934 -7.895 2.9 1 95.69 21 ILE B C 1
ATOM 641 O O . ILE B 1 21 ? -6.773 -8.234 3.154 1 95.69 21 ILE B O 1
ATOM 645 N N . ASP B 1 22 ? -8.719 -8.633 2.104 1 95.69 22 ASP B N 1
ATOM 646 C CA . ASP B 1 22 ? -8.227 -9.828 1.423 1 95.69 22 ASP B CA 1
ATOM 647 C C . ASP B 1 22 ? -7.164 -9.469 0.385 1 95.69 22 ASP B C 1
ATOM 649 O O . ASP B 1 22 ? -7.402 -8.633 -0.49 1 95.69 22 ASP B O 1
ATOM 653 N N . ILE B 1 23 ? -6.105 -10.18 0.511 1 95 23 ILE B N 1
ATOM 654 C CA . ILE B 1 23 ? -4.977 -9.898 -0.372 1 95 23 ILE B CA 1
ATOM 655 C C . ILE B 1 23 ? -5.387 -10.133 -1.824 1 95 23 ILE B C 1
ATOM 657 O O . ILE B 1 23 ? -4.898 -9.453 -2.73 1 95 23 ILE B O 1
ATOM 661 N N . LEU B 1 24 ? -6.246 -11 -2.139 1 94.62 24 LEU B N 1
ATOM 662 C CA . LEU B 1 24 ? -6.688 -11.312 -3.492 1 94.62 24 LEU B CA 1
ATOM 663 C C . LEU B 1 24 ? -7.508 -10.172 -4.078 1 94.62 24 LEU B C 1
ATOM 665 O O . LEU B 1 24 ? -7.5 -9.953 -5.293 1 94.62 24 LEU B O 1
ATOM 669 N N . ASP B 1 25 ? -8.203 -9.406 -3.184 1 96.31 25 ASP B N 1
ATOM 670 C CA . ASP B 1 25 ? -8.93 -8.227 -3.643 1 96.31 25 ASP B CA 1
ATOM 671 C C . ASP B 1 25 ? -7.965 -7.164 -4.168 1 96.31 25 ASP B C 1
ATOM 673 O O . ASP B 1 25 ? -8.211 -6.559 -5.211 1 96.31 25 ASP B O 1
ATOM 677 N N . ILE B 1 26 ? -6.93 -7.047 -3.439 1 95.25 26 ILE B N 1
ATOM 678 C CA . ILE B 1 26 ? -5.91 -6.098 -3.869 1 95.25 26 ILE B CA 1
ATOM 679 C C . ILE B 1 26 ? -5.32 -6.539 -5.207 1 95.25 26 ILE B C 1
ATOM 681 O O . ILE B 1 26 ? -5.137 -5.723 -6.113 1 95.25 26 ILE B O 1
ATOM 685 N N . GLY B 1 27 ? -5.039 -7.77 -5.336 1 94.69 27 GLY B N 1
ATOM 686 C CA . GLY B 1 27 ? -4.469 -8.297 -6.566 1 94.69 27 GLY B CA 1
ATOM 687 C C . GLY B 1 27 ? -5.371 -8.109 -7.77 1 94.69 27 GLY B C 1
ATOM 688 O O . GLY B 1 27 ? -4.898 -7.777 -8.859 1 94.69 27 GLY B O 1
ATOM 689 N N . ARG B 1 28 ? -6.59 -8.344 -7.613 1 95.75 28 ARG B N 1
ATOM 690 C CA . ARG B 1 28 ? -7.555 -8.164 -8.695 1 95.75 28 ARG B CA 1
ATOM 691 C C . ARG B 1 28 ? -7.531 -6.727 -9.211 1 95.75 28 ARG B C 1
ATOM 693 O O . ARG B 1 28 ? -7.496 -6.5 -10.422 1 95.75 28 ARG B O 1
ATOM 700 N N . GLU B 1 29 ? -7.57 -5.832 -8.273 1 95.19 29 GLU B N 1
ATOM 701 C CA . GLU B 1 29 ? -7.602 -4.426 -8.664 1 95.19 29 GLU B CA 1
ATOM 702 C C . GLU B 1 29 ? -6.27 -3.994 -9.266 1 95.19 29 GLU B C 1
ATOM 704 O O . GLU B 1 29 ? -6.242 -3.197 -10.211 1 95.19 29 GLU B O 1
ATOM 709 N N . LEU B 1 30 ? -5.215 -4.5 -8.656 1 94.12 30 LEU B N 1
ATOM 710 C CA . LEU B 1 30 ? -3.9 -4.238 -9.234 1 94.12 30 LEU B CA 1
ATOM 711 C C . LEU B 1 30 ? -3.84 -4.703 -10.68 1 94.12 30 LEU B C 1
ATOM 713 O O . LEU B 1 30 ? -3.342 -3.977 -11.547 1 94.12 30 LEU B O 1
ATOM 717 N N . LEU B 1 31 ? -4.277 -5.895 -10.93 1 94.38 31 LEU B N 1
ATOM 718 C CA . LEU B 1 31 ? -4.305 -6.445 -12.281 1 94.38 31 LEU B CA 1
ATOM 719 C C . LEU B 1 31 ? -5.164 -5.59 -13.195 1 94.38 31 LEU B C 1
ATOM 721 O O . LEU B 1 31 ? -4.758 -5.27 -14.32 1 94.38 31 LEU B O 1
ATOM 725 N N . THR B 1 32 ? -6.328 -5.25 -12.773 1 95.81 32 THR B N 1
ATOM 726 C CA . THR B 1 32 ? -7.281 -4.469 -13.555 1 95.81 32 THR B CA 1
ATOM 727 C C . THR B 1 32 ? -6.711 -3.096 -13.891 1 95.81 32 THR B C 1
ATOM 729 O O . THR B 1 32 ? -6.848 -2.617 -15.016 1 95.81 32 THR B O 1
ATOM 732 N N . MET B 1 33 ? -6.004 -2.496 -13.023 1 92.5 33 MET B N 1
ATOM 733 C CA . MET B 1 33 ? -5.578 -1.108 -13.172 1 92.5 33 MET B CA 1
ATOM 734 C C . MET B 1 33 ? -4.227 -1.029 -13.875 1 92.5 33 MET B C 1
ATOM 736 O O . MET B 1 33 ? -3.975 -0.103 -14.648 1 92.5 33 MET B O 1
ATOM 740 N N . TYR B 1 34 ? -3.381 -2.016 -13.594 1 90.69 34 TYR B N 1
ATOM 741 C CA . TYR B 1 34 ? -2.004 -1.887 -14.062 1 90.69 34 TYR B CA 1
ATOM 742 C C . TYR B 1 34 ? -1.604 -3.084 -14.914 1 90.69 34 TYR B C 1
ATOM 744 O O . TYR B 1 34 ? -0.525 -3.096 -15.508 1 90.69 34 TYR B O 1
ATOM 752 N N . GLY B 1 35 ? -2.363 -4.121 -14.906 1 93 35 GLY B N 1
ATOM 753 C CA . GLY B 1 35 ? -2.035 -5.309 -15.68 1 93 35 GLY B CA 1
ATOM 754 C C . GLY B 1 35 ? -0.944 -6.152 -15.047 1 93 35 GLY B C 1
ATOM 755 O O . GLY B 1 35 ? -0.244 -6.895 -15.742 1 93 35 GLY B O 1
ATOM 756 N N . LYS B 1 36 ? -0.781 -5.93 -13.797 1 90.88 36 LYS B N 1
ATOM 757 C CA . LYS B 1 36 ? 0.252 -6.645 -13.062 1 90.88 36 LYS B CA 1
ATOM 758 C C . LYS B 1 36 ? -0.357 -7.492 -11.945 1 90.88 36 LYS B C 1
ATOM 760 O O . LYS B 1 36 ? -1.303 -7.062 -11.281 1 90.88 36 LYS B O 1
ATOM 765 N N . SER B 1 37 ? 0.225 -8.633 -11.805 1 91.94 37 SER B N 1
ATOM 766 C CA . SER B 1 37 ? -0.25 -9.484 -10.727 1 91.94 37 SER B CA 1
ATOM 767 C C . SER B 1 37 ? 0.267 -9.008 -9.375 1 91.94 37 SER B C 1
ATOM 769 O O . SER B 1 37 ? 1.36 -8.445 -9.289 1 91.94 37 SER B O 1
ATOM 771 N N . LEU B 1 38 ? -0.559 -9.344 -8.367 1 91.12 38 LEU B N 1
ATOM 772 C CA . LEU B 1 38 ? -0.119 -9.016 -7.02 1 91.12 38 LEU B CA 1
ATOM 773 C C . LEU B 1 38 ? 1.135 -9.797 -6.645 1 91.12 38 LEU B C 1
ATOM 775 O O . LEU B 1 38 ? 2.021 -9.273 -5.969 1 91.12 38 LEU B O 1
ATOM 779 N N . TYR B 1 39 ? 1.222 -11.039 -7.16 1 93.06 39 TYR B N 1
ATOM 780 C CA . TYR B 1 39 ? 2.385 -11.883 -6.906 1 93.06 39 TYR B CA 1
ATOM 781 C C . TYR B 1 39 ? 3.666 -11.195 -7.367 1 93.06 39 TYR B C 1
ATOM 783 O O . TYR B 1 39 ? 4.637 -11.109 -6.609 1 93.06 39 TYR B O 1
ATOM 791 N N . SER B 1 40 ? 3.703 -10.727 -8.594 1 90.94 40 SER B N 1
ATOM 792 C CA . SER B 1 40 ? 4.875 -10.062 -9.148 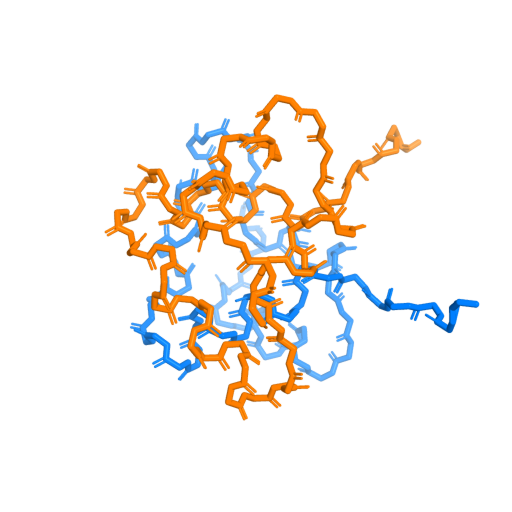1 90.94 40 SER B CA 1
ATOM 793 C C . SER B 1 40 ? 5.211 -8.789 -8.375 1 90.94 40 SER B C 1
ATOM 795 O O . SER B 1 40 ? 6.383 -8.484 -8.148 1 90.94 40 SER B O 1
ATOM 797 N N . PHE B 1 41 ? 4.195 -8.047 -7.984 1 87.31 41 PHE B N 1
ATOM 798 C CA . PHE B 1 41 ? 4.375 -6.828 -7.211 1 87.31 41 PHE B CA 1
ATOM 799 C C . PHE B 1 41 ? 5.078 -7.121 -5.891 1 87.31 41 PHE B C 1
ATOM 801 O O . PHE B 1 41 ? 6.086 -6.488 -5.562 1 87.31 41 PHE B O 1
ATOM 808 N N . ILE B 1 42 ? 4.523 -8.102 -5.227 1 90.81 42 ILE B N 1
ATOM 809 C CA . ILE B 1 42 ? 5.07 -8.445 -3.916 1 90.81 42 ILE B CA 1
ATOM 810 C C . ILE B 1 42 ? 6.484 -9 -4.074 1 90.81 42 ILE B C 1
ATOM 812 O O . ILE B 1 42 ? 7.398 -8.594 -3.354 1 90.81 42 ILE B O 1
ATOM 816 N N . LYS B 1 43 ? 6.66 -9.859 -4.98 1 90.31 43 LYS B N 1
ATOM 817 C CA . LYS B 1 43 ? 7.949 -10.508 -5.203 1 90.31 43 LYS B CA 1
ATOM 818 C C . LYS B 1 43 ? 9.031 -9.477 -5.523 1 90.31 43 LYS B C 1
ATOM 820 O O . LYS B 1 43 ? 10.172 -9.609 -5.066 1 90.31 43 LYS B O 1
ATOM 825 N N . GLY B 1 44 ? 8.664 -8.5 -6.289 1 87.19 44 GLY B N 1
ATOM 826 C CA . GLY B 1 44 ? 9.625 -7.512 -6.758 1 87.19 44 GLY B CA 1
ATOM 827 C C . GLY B 1 44 ? 9.812 -6.359 -5.793 1 87.19 44 GLY B C 1
ATOM 828 O O . GLY B 1 44 ? 10.867 -5.719 -5.781 1 87.19 44 GLY B O 1
ATOM 829 N N . ASP B 1 45 ? 8.758 -6.117 -4.922 1 82.38 45 ASP B N 1
ATOM 830 C CA . ASP B 1 45 ? 8.781 -4.871 -4.156 1 82.38 45 ASP B CA 1
ATOM 831 C C . ASP B 1 45 ? 8.906 -5.148 -2.662 1 82.38 45 ASP B C 1
ATOM 833 O O . ASP B 1 45 ? 9.18 -4.234 -1.877 1 82.38 45 ASP B O 1
ATOM 837 N N . CYS B 1 46 ? 8.625 -6.316 -2.258 1 84.62 46 CYS B N 1
ATOM 838 C CA . CYS B 1 46 ? 8.711 -6.684 -0.849 1 84.62 46 CYS B CA 1
ATOM 839 C C . CYS B 1 46 ? 9.898 -7.609 -0.598 1 84.62 46 CYS B C 1
ATOM 841 O O . CYS B 1 46 ? 10.445 -8.188 -1.535 1 84.62 46 CYS B O 1
ATOM 843 N N . SER B 1 47 ? 10.445 -7.516 0.633 1 85.94 47 SER B N 1
ATOM 844 C CA . SER B 1 47 ? 11.539 -8.406 1.015 1 85.94 47 SER B CA 1
ATOM 845 C C . SER B 1 47 ? 11.336 -8.961 2.418 1 85.94 47 SER B C 1
ATOM 847 O O . SER B 1 47 ? 10.43 -8.539 3.137 1 85.94 47 SER B O 1
ATOM 849 N N . GLY B 1 48 ? 12.078 -10.148 2.621 1 87.94 48 GLY B N 1
ATOM 850 C CA . GLY B 1 48 ? 12.094 -10.68 3.971 1 87.94 48 GLY B CA 1
ATOM 851 C C . GLY B 1 48 ? 10.992 -11.695 4.223 1 87.94 48 GLY B C 1
ATOM 852 O O . GLY 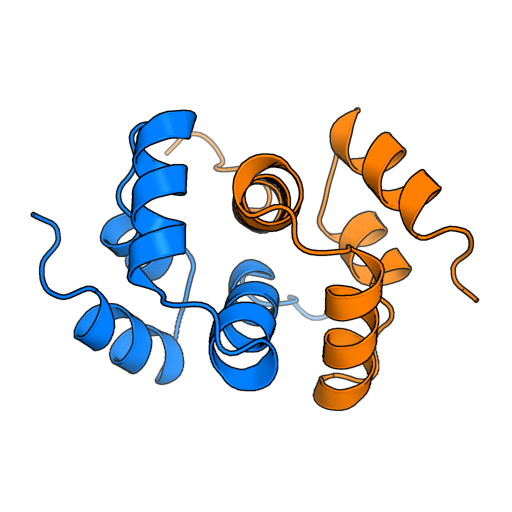B 1 48 ? 10.422 -12.25 3.279 1 87.94 48 GLY B O 1
ATOM 853 N N . ASP B 1 49 ? 10.758 -11.945 5.48 1 89.88 49 ASP B N 1
ATOM 854 C CA . ASP B 1 49 ? 9.812 -12.977 5.883 1 89.88 49 ASP B CA 1
ATOM 855 C C . ASP B 1 49 ? 8.383 -12.586 5.496 1 89.88 49 ASP B C 1
ATOM 857 O O . ASP B 1 49 ? 7.582 -13.445 5.117 1 89.88 49 ASP B O 1
ATOM 861 N N . TYR B 1 50 ? 8.117 -11.336 5.523 1 85.31 50 TYR B N 1
ATOM 862 C CA . TYR B 1 50 ? 6.777 -10.867 5.188 1 85.31 50 TYR B CA 1
ATOM 863 C C . TYR B 1 50 ? 6.457 -11.141 3.723 1 85.31 50 TYR B C 1
ATOM 865 O O . TYR B 1 50 ? 5.324 -11.5 3.385 1 85.31 50 TYR B O 1
ATOM 873 N N . ARG B 1 51 ? 7.48 -10.898 2.912 1 90.75 51 ARG B N 1
ATOM 874 C CA . ARG B 1 51 ? 7.297 -11.195 1.495 1 90.75 51 ARG B CA 1
ATOM 875 C C . ARG B 1 51 ? 6.871 -12.641 1.284 1 90.75 51 ARG B C 1
ATOM 877 O O . ARG B 1 51 ? 5.914 -12.914 0.555 1 90.75 51 ARG B O 1
ATOM 884 N N . ASN B 1 52 ? 7.578 -13.531 1.989 1 92.81 52 ASN B N 1
ATOM 885 C CA . ASN B 1 52 ? 7.301 -14.961 1.83 1 92.81 52 ASN B CA 1
ATOM 886 C C . ASN B 1 52 ? 5.883 -15.312 2.271 1 92.81 52 ASN B C 1
ATOM 888 O O . ASN B 1 52 ? 5.207 -16.109 1.62 1 92.81 52 ASN B O 1
ATOM 892 N N . VAL B 1 53 ? 5.43 -14.734 3.287 1 93.31 53 VAL B N 1
ATOM 893 C CA . VAL B 1 53 ? 4.086 -14.984 3.805 1 93.31 53 VAL B CA 1
ATOM 894 C C . VAL B 1 53 ? 3.049 -14.492 2.801 1 93.31 53 VAL B C 1
ATOM 896 O O . VAL B 1 53 ? 2.107 -15.211 2.465 1 93.31 53 VAL B O 1
ATOM 899 N N . LEU B 1 54 ? 3.229 -13.273 2.295 1 92.56 54 LEU B N 1
ATOM 900 C CA . LEU B 1 54 ? 2.271 -12.68 1.368 1 92.56 54 LEU B CA 1
ATOM 901 C C . LEU B 1 54 ? 2.234 -13.453 0.053 1 92.56 54 LEU B C 1
ATOM 903 O O . LEU B 1 54 ? 1.165 -13.648 -0.527 1 92.56 54 LEU B O 1
ATOM 907 N N . LEU B 1 55 ? 3.498 -13.938 -0.414 1 94.62 55 LEU B N 1
ATOM 908 C CA . LEU B 1 55 ? 3.553 -14.719 -1.645 1 94.62 55 LEU B CA 1
ATOM 909 C C . LEU B 1 55 ? 2.777 -16.031 -1.494 1 94.62 55 LEU B C 1
ATOM 911 O O . LEU B 1 55 ? 2.09 -16.453 -2.424 1 94.62 55 LEU B O 1
ATOM 915 N N . LYS B 1 56 ? 2.854 -16.562 -0.384 1 94.25 56 LYS B N 1
ATOM 916 C CA . LYS B 1 56 ? 2.129 -17.797 -0.124 1 94.25 56 LYS B CA 1
ATOM 917 C C . LYS B 1 56 ? 0.62 -17.578 -0.149 1 94.25 56 LYS B C 1
ATOM 919 O O . LYS B 1 56 ? -0.133 -18.406 -0.649 1 94.25 56 LYS B O 1
ATOM 924 N N . LEU B 1 57 ? 0.2 -16.469 0.356 1 92.81 57 LEU B N 1
ATOM 925 C CA . LEU B 1 57 ? -1.221 -16.125 0.373 1 92.81 57 LEU B CA 1
ATOM 926 C C . LEU B 1 57 ? -1.738 -15.883 -1.04 1 92.81 57 LEU B C 1
ATOM 928 O O . LEU B 1 57 ? -2.902 -16.156 -1.337 1 92.81 57 LEU B O 1
ATOM 932 N N . CYS B 1 58 ? -0.895 -15.305 -1.866 1 92.31 58 CYS B N 1
ATOM 933 C CA . CYS B 1 58 ? -1.28 -15.023 -3.244 1 92.31 58 CYS B CA 1
ATOM 934 C C . CYS B 1 58 ? -1.339 -16.297 -4.066 1 92.31 58 CYS B C 1
ATOM 936 O O . CYS B 1 58 ? -2.105 -16.391 -5.027 1 92.31 58 CYS B O 1
ATOM 938 N N . GLY B 1 59 ? -0.487 -17.188 -3.66 1 87 59 GLY B N 1
ATOM 939 C CA . GLY B 1 59 ? -0.359 -18.406 -4.43 1 87 59 GLY B CA 1
ATOM 940 C C . GLY B 1 59 ? 0.76 -18.359 -5.453 1 87 59 GLY B C 1
ATOM 941 O O . GLY B 1 59 ? 1.898 -18.016 -5.121 1 87 59 GLY B O 1
ATOM 942 N N . SER B 1 60 ? 0.526 -18.781 -6.75 1 80.5 60 SER B N 1
ATOM 943 C CA . SER B 1 60 ? 1.527 -18.75 -7.812 1 80.5 60 SER B CA 1
ATOM 944 C C . SER B 1 60 ? 1.283 -17.562 -8.75 1 80.5 60 SER B C 1
ATOM 946 O O . SER B 1 60 ? 0.201 -16.984 -8.75 1 80.5 60 SER B O 1
ATOM 948 N N . GLU B 1 61 ? 2.455 -17.031 -9.219 1 70 61 GLU B N 1
ATOM 949 C CA . GLU B 1 61 ? 2.309 -16.047 -10.281 1 70 61 GLU B CA 1
ATOM 950 C C . GLU B 1 61 ? 1.521 -16.625 -11.461 1 70 61 GLU B C 1
ATOM 952 O O . GLU B 1 61 ? 1.949 -17.594 -12.086 1 70 61 GLU B O 1
ATOM 957 N N . ASP B 1 62 ? 0.307 -16.891 -11.281 1 52.88 62 ASP B N 1
ATOM 958 C CA . ASP B 1 62 ? -0.297 -17.438 -12.492 1 52.88 62 ASP B CA 1
ATOM 959 C C . ASP B 1 62 ? -0.221 -16.438 -13.641 1 52.88 62 ASP B C 1
ATOM 961 O O . ASP B 1 62 ? -0.223 -15.227 -13.414 1 52.88 62 ASP B O 1
#

pLDDT: mean 84.99, std 16.21, range [26.7, 96.31]